Protein AF-A0A9X1QPL6-F1 (afdb_monomer)

Solvent-accessible surface area (backbone atoms only — not comparable to full-atom values): 7228 Å² total; per-residue (Å²): 134,82,86,78,67,77,72,58,83,89,68,52,72,33,85,34,49,55,38,22,62,96,72,79,28,60,92,49,69,92,32,52,42,85,32,49,53,72,58,42,68,72,44,57,81,43,55,43,70,58,45,50,52,52,49,55,53,51,51,54,52,49,47,67,75,50,61,76,77,76,73,78,67,79,74,77,66,75,72,70,79,78,70,79,81,77,67,82,82,49,73,66,57,54,50,50,53,51,51,52,51,51,52,51,54,55,51,53,55,59,59,63,75,75,110

Nearest PDB structures (foldseek):
  8f43-assembly1_A  TM=8.293E-01  e=3.518E-01  Geobacillus stearothermophilus
  6ghc-assembly1_A  TM=6.033E-01  e=1.223E-01  Escherichia coli K-12
  4h9d-assembly1_A  TM=7.387E-01  e=3.278E-01  Geobacter metallireducens GS-15
  5vgb-assembly1_A  TM=7.518E-01  e=5.760E-01  Neisseria meningitidis
  4h9d-assembly1_B  TM=6.932E-01  e=5.760E-01  Geobacter metallireducens GS-15

Organism: NCBI:txid2904799

Foldseek 3Di:
DDPPPPPDPQFDWDKAFLADVVRVTDPPPVRIDTHGPVLRVVCDNDGNVVNVVVVVVVVVVVCVVDPPPPPPDCPVPPPPPPPPPPDPDDVVNVVVVVVVVVVVVVVVVVVVVPD

Radius of gyration: 37.54 Å; Cα contacts (8 Å, |Δi|>4): 63; chains: 1; bounding box: 50×51×100 Å

Secondary structure (DSSP, 8-state):
--S-SPPPGGG--EEEESS-GGGT----GGGEEEE-HHHHHHHTT--HHHHHHHHHHHHHHHHHHS-------GGGSTTSS-----PPPPHHHHHHHHHHHHHHHHHHHHHHS--

Structure (mmCIF, N/CA/C/O backbone):
data_AF-A0A9X1QPL6-F1
#
_entry.id   AF-A0A9X1QPL6-F1
#
loop_
_atom_site.group_PDB
_atom_site.id
_atom_site.type_symbol
_atom_site.label_atom_id
_atom_site.label_alt_id
_atom_site.label_comp_id
_atom_site.label_asym_id
_atom_site.label_entity_id
_atom_site.label_seq_id
_atom_site.pdbx_PDB_ins_code
_atom_site.Cartn_x
_atom_site.Cartn_y
_atom_site.Cartn_z
_atom_site.occupancy
_atom_site.B_iso_or_equiv
_atom_site.auth_seq_id
_atom_site.auth_comp_id
_atom_site.auth_asym_id
_atom_site.auth_atom_id
_atom_site.pdbx_PDB_model_num
ATOM 1 N N . MET A 1 1 ? 13.277 -20.770 -3.927 1.00 46.75 1 MET A N 1
ATOM 2 C CA . MET A 1 1 ? 12.850 -19.835 -2.866 1.00 46.75 1 MET A CA 1
ATOM 3 C C . MET A 1 1 ? 12.877 -20.621 -1.574 1.00 46.75 1 MET A C 1
ATOM 5 O O . MET A 1 1 ? 12.157 -21.607 -1.493 1.00 46.75 1 MET A O 1
ATOM 9 N N . ASP A 1 2 ? 13.731 -20.244 -0.627 1.00 46.81 2 ASP A N 1
ATOM 10 C CA . ASP A 1 2 ? 13.851 -20.953 0.649 1.00 46.81 2 ASP A CA 1
ATOM 11 C C . ASP A 1 2 ? 12.801 -20.429 1.629 1.00 46.81 2 ASP A C 1
ATOM 13 O O . ASP A 1 2 ? 12.872 -19.295 2.098 1.00 46.81 2 ASP A O 1
ATOM 17 N N . PHE A 1 3 ? 11.798 -21.256 1.922 1.00 60.53 3 PHE A N 1
ATOM 18 C CA . PHE A 1 3 ? 10.718 -20.936 2.865 1.00 60.53 3 PHE A CA 1
ATOM 19 C C . PHE A 1 3 ? 11.082 -21.258 4.328 1.00 60.53 3 PHE A C 1
ATOM 21 O O . PHE A 1 3 ? 10.282 -21.039 5.233 1.00 60.53 3 PHE A O 1
ATOM 28 N N . THR A 1 4 ? 12.286 -21.781 4.566 1.00 63.56 4 THR A N 1
ATOM 29 C CA . THR A 1 4 ? 12.785 -22.269 5.861 1.00 63.56 4 THR A CA 1
ATOM 30 C C . THR A 1 4 ? 13.563 -21.226 6.660 1.00 63.56 4 THR A C 1
ATOM 32 O O . THR A 1 4 ? 13.718 -21.380 7.872 1.00 63.56 4 THR A O 1
ATOM 35 N N . SER A 1 5 ? 14.030 -20.136 6.041 1.00 63.16 5 SER A N 1
ATOM 36 C CA . SER A 1 5 ? 14.654 -19.044 6.791 1.00 63.16 5 SER A CA 1
ATOM 37 C C . SER A 1 5 ? 13.565 -18.246 7.508 1.00 63.16 5 SER A C 1
ATOM 39 O O . SER A 1 5 ? 12.788 -17.540 6.862 1.00 63.16 5 SER A O 1
ATOM 41 N N . GLY A 1 6 ? 13.483 -18.361 8.836 1.00 58.50 6 GLY A N 1
ATOM 42 C CA . GLY A 1 6 ? 12.520 -17.610 9.640 1.00 58.50 6 GLY A CA 1
ATOM 43 C C . GLY A 1 6 ? 12.533 -16.126 9.265 1.00 58.50 6 GLY A C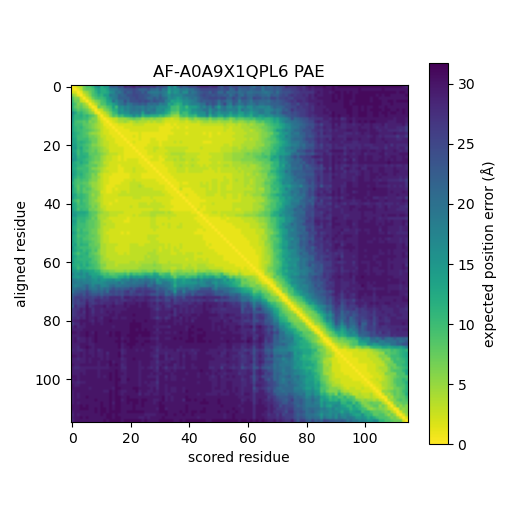 1
ATOM 44 O O . GLY A 1 6 ? 13.573 -15.469 9.338 1.00 58.50 6 GLY A O 1
ATOM 45 N N . ALA A 1 7 ? 11.383 -15.605 8.826 1.00 58.59 7 ALA A N 1
ATOM 46 C CA . ALA A 1 7 ? 11.264 -14.215 8.409 1.00 58.59 7 ALA A CA 1
ATOM 47 C C . ALA A 1 7 ? 11.793 -13.293 9.518 1.00 58.59 7 ALA A C 1
ATOM 49 O O . ALA A 1 7 ? 11.344 -13.369 10.669 1.00 58.59 7 ALA A O 1
ATOM 50 N N . ARG A 1 8 ? 12.737 -12.401 9.180 1.00 62.06 8 ARG A N 1
ATOM 51 C CA . ARG A 1 8 ? 13.176 -11.338 10.098 1.00 62.06 8 ARG A CA 1
ATOM 52 C C . ARG A 1 8 ? 11.915 -10.627 10.608 1.00 62.06 8 ARG A C 1
ATOM 54 O O . ARG A 1 8 ? 11.070 -10.250 9.800 1.00 62.06 8 ARG A O 1
ATOM 61 N N . LYS A 1 9 ? 11.754 -10.466 11.933 1.00 58.47 9 LYS A N 1
ATOM 62 C CA . LYS A 1 9 ? 10.509 -9.960 12.570 1.00 58.47 9 LYS A CA 1
ATOM 63 C C . LYS A 1 9 ? 9.963 -8.676 11.922 1.00 58.47 9 LYS A C 1
ATOM 65 O O . LYS A 1 9 ? 8.756 -8.482 11.876 1.00 58.47 9 LYS A O 1
ATOM 70 N N . THR A 1 10 ? 10.846 -7.837 11.387 1.00 61.78 10 THR A N 1
ATOM 71 C CA . THR A 1 10 ? 10.550 -6.570 10.705 1.00 61.78 10 THR A CA 1
ATOM 72 C C . THR A 1 10 ? 9.986 -6.704 9.284 1.00 61.78 10 THR A C 1
ATOM 74 O O . THR A 1 10 ? 9.584 -5.701 8.701 1.00 61.78 10 THR A O 1
ATOM 77 N N . GLN A 1 11 ? 9.940 -7.910 8.717 1.00 71.56 11 GLN A N 1
ATOM 78 C CA . GLN A 1 11 ? 9.490 -8.174 7.345 1.00 71.56 11 GLN A CA 1
ATOM 79 C C . GLN A 1 11 ? 8.248 -9.069 7.272 1.00 71.56 11 GLN A C 1
ATOM 81 O O . GLN A 1 11 ? 7.868 -9.495 6.183 1.00 71.56 11 GLN A O 1
ATOM 86 N N . LYS A 1 12 ? 7.594 -9.356 8.406 1.00 83.62 12 LYS A N 1
ATOM 87 C CA . LYS A 1 12 ? 6.339 -10.115 8.385 1.00 83.62 12 LYS A CA 1
ATOM 88 C C . LYS A 1 12 ? 5.278 -9.338 7.592 1.00 83.62 12 LYS A C 1
ATOM 90 O O . LYS A 1 12 ? 5.107 -8.147 7.858 1.00 83.62 12 LYS A O 1
ATOM 95 N N . PRO A 1 13 ? 4.581 -9.965 6.631 1.00 89.81 13 PRO A N 1
ATOM 96 C CA . PRO A 1 13 ? 3.507 -9.304 5.907 1.00 89.81 13 PRO A CA 1
ATOM 97 C C . PRO A 1 13 ? 2.380 -8.918 6.872 1.00 89.81 13 PRO A C 1
ATOM 99 O O . PRO A 1 13 ? 2.106 -9.607 7.852 1.00 89.81 13 PRO A O 1
ATOM 102 N N . THR A 1 14 ? 1.746 -7.790 6.588 1.00 93.31 14 THR A N 1
ATOM 103 C CA . THR A 1 14 ? 0.582 -7.259 7.303 1.00 93.31 14 THR A CA 1
ATOM 104 C C . THR A 1 14 ? -0.642 -7.320 6.406 1.00 93.31 14 THR A C 1
ATOM 106 O O . THR A 1 14 ? -0.509 -7.338 5.182 1.00 93.31 14 THR A O 1
ATOM 109 N N . ILE A 1 15 ? -1.823 -7.323 7.016 1.00 95.12 15 ILE A N 1
ATOM 110 C CA . ILE A 1 15 ? -3.088 -7.192 6.299 1.00 95.12 15 ILE A CA 1
ATOM 111 C C . ILE A 1 15 ? -3.362 -5.700 6.089 1.00 95.12 15 ILE A C 1
ATOM 113 O O . ILE A 1 15 ? -3.232 -4.897 7.016 1.00 95.12 15 ILE A O 1
ATOM 117 N N . GLU A 1 16 ? -3.697 -5.329 4.862 1.00 95.12 16 GLU A N 1
ATOM 118 C CA . GLU A 1 16 ? -4.096 -3.984 4.465 1.00 95.12 16 GLU A CA 1
ATOM 119 C C . GLU A 1 16 ? -5.504 -4.027 3.874 1.00 95.12 16 GLU A C 1
ATOM 121 O O . GLU A 1 16 ? -5.835 -4.941 3.120 1.00 95.12 16 GLU A O 1
ATOM 126 N N . HIS A 1 17 ? -6.315 -3.021 4.195 1.00 97.25 17 HIS A N 1
ATOM 127 C CA . HIS A 1 17 ? -7.634 -2.832 3.603 1.00 97.25 17 HIS A CA 1
ATOM 128 C C . HIS A 1 17 ? -7.541 -1.965 2.341 1.00 97.25 17 HIS A C 1
ATOM 130 O O . HIS A 1 17 ? -7.056 -0.832 2.418 1.00 97.25 17 HIS A O 1
ATOM 136 N N . LEU A 1 18 ? -8.039 -2.454 1.199 1.00 94.88 18 LEU A N 1
ATOM 137 C CA . LEU A 1 18 ? -8.073 -1.707 -0.068 1.00 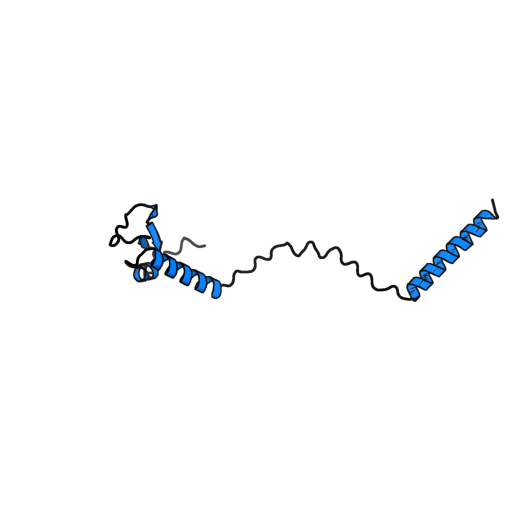94.88 18 LEU A CA 1
ATOM 138 C C . LEU A 1 18 ? -8.853 -0.397 0.086 1.00 94.88 18 LEU A C 1
ATOM 140 O O . LEU A 1 18 ? -8.356 0.660 -0.303 1.00 94.88 18 LEU A O 1
ATOM 144 N N . GLN A 1 19 ? -10.030 -0.476 0.700 1.00 96.69 19 GLN A N 1
ATOM 145 C CA . GLN A 1 19 ? -10.788 0.644 1.240 1.00 96.69 19 GLN A CA 1
ATOM 146 C C . GLN A 1 19 ? -10.591 0.662 2.763 1.00 96.69 19 GLN A C 1
ATOM 148 O O . GLN A 1 19 ? -10.902 -0.339 3.410 1.00 96.69 19 GLN A O 1
ATOM 153 N N . PRO A 1 20 ? -10.055 1.740 3.360 1.00 96.06 20 PRO A N 1
ATOM 154 C CA . PRO A 1 20 ? -9.833 1.794 4.804 1.00 96.06 20 PRO A CA 1
ATOM 155 C C . PRO A 1 20 ? -11.158 1.832 5.577 1.00 96.06 20 PRO A C 1
ATOM 157 O O . PRO A 1 20 ? -12.152 2.368 5.093 1.00 96.06 20 PRO A O 1
ATOM 160 N N . LYS A 1 21 ? -11.162 1.303 6.807 1.00 95.44 21 LYS A N 1
ATOM 161 C CA . LYS A 1 21 ? -12.363 1.259 7.664 1.00 95.44 21 LYS A CA 1
ATOM 162 C C . LYS A 1 21 ? -12.923 2.639 8.002 1.00 95.44 21 LYS A C 1
ATOM 164 O O . LYS A 1 21 ? -14.127 2.784 8.149 1.00 95.44 21 LYS A O 1
ATOM 169 N N . SER A 1 22 ? -12.057 3.646 8.106 1.00 95.81 22 SER A N 1
ATOM 170 C CA . SER A 1 22 ? -12.454 5.042 8.325 1.00 95.81 22 SER A CA 1
ATOM 171 C C . SER A 1 22 ? -13.197 5.660 7.138 1.00 95.81 22 SER A C 1
ATOM 173 O O . SER A 1 22 ? -13.813 6.708 7.299 1.00 95.81 22 SER A O 1
ATOM 175 N N . LEU A 1 23 ? -13.161 5.013 5.969 1.00 95.88 23 LEU A N 1
ATOM 176 C CA . LEU A 1 23 ? -13.907 5.377 4.766 1.00 95.88 23 LEU A CA 1
ATOM 177 C C . LEU A 1 23 ? -14.852 4.232 4.354 1.00 95.88 23 LEU A C 1
ATOM 179 O O . LEU A 1 23 ? -14.897 3.858 3.182 1.00 95.88 23 LEU A O 1
ATOM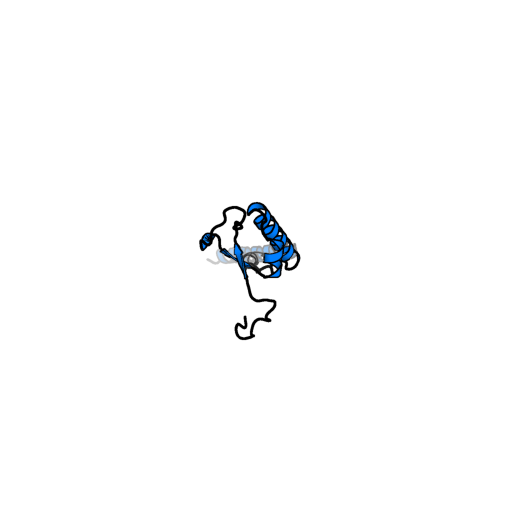 183 N N . ASP A 1 24 ? -15.532 3.624 5.327 1.00 95.81 24 ASP A N 1
ATOM 184 C CA . ASP A 1 24 ? -16.549 2.577 5.130 1.00 95.81 24 ASP A CA 1
ATOM 185 C C . ASP A 1 24 ? -16.035 1.247 4.544 1.00 95.81 24 ASP A C 1
ATOM 187 O O . ASP A 1 24 ? -16.791 0.429 4.019 1.00 95.81 24 ASP A O 1
ATOM 191 N N . GLY A 1 25 ? -14.730 0.986 4.644 1.00 95.31 25 GLY A N 1
ATOM 192 C CA . GLY A 1 25 ? -14.151 -0.308 4.295 1.00 95.31 25 GLY A CA 1
ATOM 193 C C . GLY A 1 25 ? -14.544 -1.428 5.265 1.00 95.31 25 GLY A C 1
ATOM 194 O O . GLY A 1 25 ? -14.564 -1.236 6.480 1.00 95.31 25 GLY A O 1
ATOM 195 N N . THR A 1 26 ? -14.785 -2.632 4.742 1.00 96.62 26 THR A N 1
ATOM 196 C CA . THR A 1 26 ? -15.185 -3.812 5.531 1.00 96.62 26 THR A CA 1
ATOM 197 C C . THR A 1 26 ? -14.033 -4.802 5.733 1.00 96.62 26 THR A C 1
ATOM 199 O O . THR A 1 26 ? -13.003 -4.723 5.065 1.00 96.62 26 THR A O 1
ATOM 202 N N . ASP A 1 27 ? -14.209 -5.777 6.629 1.00 97.00 27 ASP A N 1
ATOM 203 C C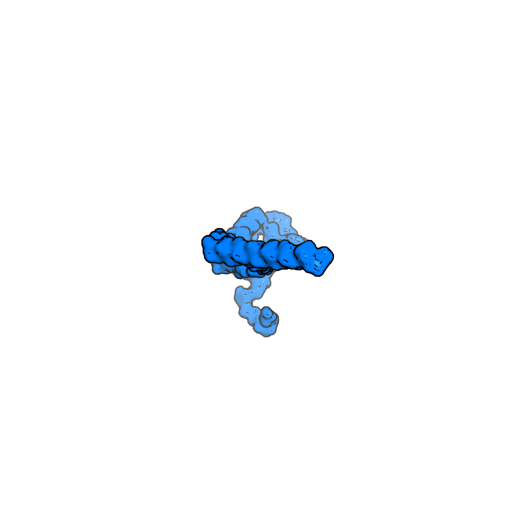A . ASP A 1 27 ? -13.292 -6.921 6.786 1.00 97.00 27 ASP A CA 1
ATOM 204 C C . ASP A 1 27 ? -13.596 -8.076 5.808 1.00 97.00 27 ASP A C 1
ATOM 206 O O . ASP A 1 27 ? -13.154 -9.206 6.015 1.00 97.00 27 ASP A O 1
ATOM 210 N N . ALA A 1 28 ? -14.358 -7.816 4.740 1.00 97.50 28 ALA A N 1
ATOM 211 C CA . ALA A 1 28 ? -14.603 -8.803 3.696 1.00 97.50 28 ALA A CA 1
ATOM 212 C C . ALA A 1 28 ? -13.286 -9.188 3.009 1.00 97.50 28 ALA A C 1
ATOM 214 O O . ALA A 1 28 ? -12.444 -8.330 2.747 1.00 97.50 28 ALA A O 1
ATOM 215 N N . LEU A 1 29 ? -13.118 -10.472 2.677 1.00 97.00 29 LEU A N 1
ATOM 216 C CA . LEU A 1 29 ? -11.873 -11.007 2.113 1.00 97.00 29 LEU A CA 1
ATOM 217 C C . LEU A 1 29 ? -11.420 -10.256 0.848 1.00 97.00 29 LEU A C 1
ATOM 219 O O . LEU A 1 29 ? -10.234 -10.015 0.661 1.00 97.00 29 LEU A O 1
ATOM 223 N N . GLU A 1 30 ? -12.368 -9.832 0.017 1.00 96.38 30 GLU A N 1
ATOM 224 C CA . GLU A 1 30 ? -12.146 -9.025 -1.191 1.00 96.38 30 GLU A CA 1
ATOM 225 C C . GLU A 1 30 ? -11.580 -7.621 -0.933 1.00 96.38 30 GLU A C 1
ATOM 227 O O . GLU A 1 30 ? -10.968 -7.031 -1.823 1.00 96.38 30 GLU A O 1
ATOM 232 N N . ASN A 1 31 ? -11.745 -7.091 0.280 1.00 96.62 31 ASN A N 1
ATOM 233 C CA . ASN A 1 31 ? -11.160 -5.824 0.702 1.00 96.62 31 ASN A CA 1
ATOM 234 C C . ASN A 1 31 ? -9.780 -6.007 1.358 1.00 96.62 31 ASN A C 1
ATOM 236 O O . ASN A 1 31 ? -9.110 -5.015 1.635 1.00 96.62 31 ASN A O 1
ATOM 240 N N . LEU A 1 32 ? -9.337 -7.242 1.615 1.00 96.12 32 LEU A N 1
ATOM 241 C CA . LEU A 1 32 ? -8.100 -7.532 2.339 1.00 96.12 32 LEU A CA 1
ATOM 242 C C . LEU A 1 32 ? -6.986 -7.971 1.391 1.00 96.12 32 LEU A C 1
ATOM 244 O O . LEU A 1 32 ? -7.148 -8.869 0.568 1.00 96.12 32 LEU A O 1
ATOM 248 N N . VAL A 1 33 ? -5.808 -7.374 1.553 1.00 94.75 33 VAL A N 1
ATOM 249 C CA . 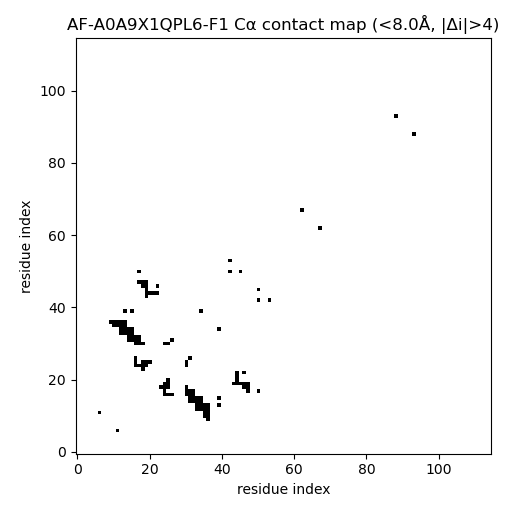VAL A 1 33 ? -4.608 -7.737 0.792 1.00 94.75 33 VAL A CA 1
ATOM 250 C C . VAL A 1 33 ? -3.381 -7.840 1.688 1.00 94.75 33 VAL A C 1
ATOM 252 O O . VAL A 1 33 ? -3.273 -7.187 2.726 1.00 94.75 33 VAL A O 1
ATOM 255 N N . LEU A 1 34 ? -2.417 -8.664 1.272 1.00 93.62 34 LEU A N 1
ATOM 256 C CA . LEU A 1 34 ? -1.121 -8.753 1.937 1.00 93.62 34 LEU A CA 1
ATOM 257 C C . LEU A 1 34 ? -0.230 -7.580 1.523 1.00 93.62 34 LEU A C 1
ATOM 259 O O . LEU A 1 34 ? -0.039 -7.303 0.339 1.00 93.62 34 LEU A O 1
ATOM 263 N N . CYS A 1 35 ? 0.360 -6.911 2.509 1.00 91.62 35 CYS A N 1
ATOM 264 C CA . CYS A 1 35 ? 1.192 -5.734 2.304 1.00 91.62 35 CYS A CA 1
ATOM 265 C C . CYS A 1 35 ? 2.378 -5.713 3.274 1.00 91.62 35 CYS A C 1
ATOM 267 O O . CYS A 1 35 ? 2.288 -6.163 4.415 1.00 91.62 35 CYS A O 1
ATOM 269 N N . HIS A 1 36 ? 3.512 -5.156 2.851 1.00 90.12 36 HIS A N 1
ATOM 270 C CA . HIS A 1 36 ? 4.656 -4.958 3.743 1.00 90.12 36 HIS A CA 1
ATOM 271 C C . HIS A 1 36 ? 4.313 -3.942 4.850 1.00 90.12 36 HIS A C 1
ATOM 273 O O . HIS A 1 36 ? 3.690 -2.926 4.531 1.00 90.12 36 HIS A O 1
ATOM 279 N N . PRO A 1 37 ? 4.803 -4.103 6.096 1.00 91.00 37 PRO A N 1
ATOM 280 C CA . PRO A 1 37 ? 4.479 -3.198 7.206 1.00 91.00 37 PRO A CA 1
ATOM 281 C C . PRO A 1 37 ? 4.729 -1.717 6.890 1.00 91.00 37 PRO A C 1
ATOM 283 O O . PRO A 1 37 ? 3.874 -0.860 7.107 1.00 91.00 37 PRO A O 1
ATOM 286 N N . GLY A 1 38 ? 5.892 -1.404 6.305 1.00 90.50 38 GLY A N 1
ATOM 287 C CA . GLY A 1 38 ? 6.239 -0.032 5.924 1.00 90.50 38 GLY A CA 1
ATOM 288 C C . GLY A 1 38 ? 5.397 0.508 4.765 1.00 90.50 38 GLY A C 1
ATOM 289 O O . GLY A 1 38 ? 5.087 1.696 4.726 1.00 90.50 38 GLY A O 1
ATOM 290 N N . CYS A 1 39 ? 4.985 -0.361 3.836 1.00 90.31 39 CYS A N 1
ATOM 291 C CA . CYS A 1 39 ? 4.091 0.024 2.746 1.00 90.31 39 CYS A CA 1
ATOM 292 C C . CYS A 1 39 ? 2.686 0.318 3.270 1.00 90.31 39 CYS A C 1
ATOM 294 O O . CYS A 1 39 ? 2.109 1.324 2.866 1.00 90.31 39 CYS A O 1
ATOM 296 N N . ASN A 1 40 ? 2.184 -0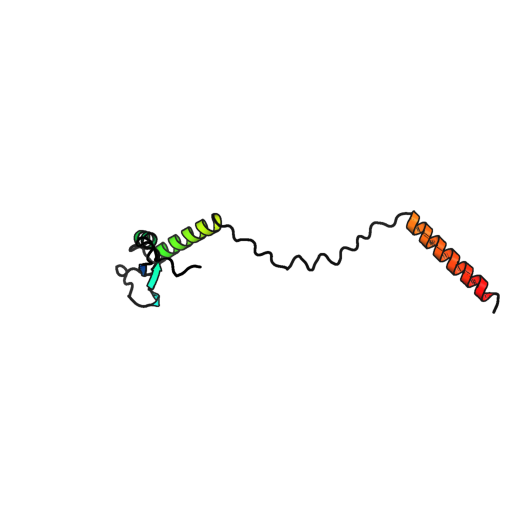.518 4.179 1.00 93.81 40 ASN A N 1
ATOM 297 C CA . ASN A 1 40 ? 0.878 -0.377 4.811 1.00 93.81 40 ASN A CA 1
ATOM 298 C C . ASN A 1 40 ? 0.798 0.931 5.615 1.00 93.81 40 ASN A C 1
ATOM 300 O O . ASN A 1 40 ? -0.095 1.741 5.390 1.00 93.81 40 ASN A O 1
ATOM 304 N N . LYS A 1 41 ? 1.830 1.234 6.418 1.00 92.44 41 LYS A N 1
ATOM 305 C CA . LYS A 1 41 ? 1.944 2.511 7.147 1.00 92.44 41 LYS A CA 1
ATOM 306 C C . LYS A 1 41 ? 1.895 3.745 6.233 1.00 92.44 41 LYS A C 1
ATOM 308 O O . LYS A 1 41 ? 1.355 4.771 6.624 1.00 92.44 41 LYS A O 1
ATOM 313 N N . GLN A 1 42 ? 2.471 3.668 5.031 1.00 92.50 42 GLN A N 1
ATOM 314 C CA . GLN A 1 42 ? 2.436 4.776 4.062 1.00 92.50 42 GLN A CA 1
ATOM 315 C C . GLN A 1 42 ? 1.071 4.934 3.378 1.00 92.50 42 GLN A C 1
ATOM 317 O O . GLN A 1 42 ? 0.712 6.050 2.999 1.00 92.50 42 GLN A O 1
ATOM 322 N N . LEU A 1 43 ? 0.351 3.825 3.172 1.00 94.38 43 LEU A N 1
ATOM 323 C CA . LEU A 1 43 ? -0.985 3.831 2.577 1.00 94.38 43 LEU A CA 1
ATOM 324 C C . LEU A 1 43 ? -2.007 4.385 3.572 1.00 94.38 43 LEU A C 1
ATOM 326 O O . LEU A 1 43 ? -2.753 5.287 3.206 1.00 94.38 43 LEU A O 1
ATOM 330 N N . GLY A 1 44 ? -1.990 3.897 4.816 1.00 93.06 44 GLY A N 1
ATOM 331 C CA . GLY A 1 44 ? -2.863 4.367 5.893 1.00 93.06 44 GLY A CA 1
ATOM 332 C C . GLY A 1 44 ? -4.336 4.447 5.477 1.00 93.06 44 GLY A C 1
ATOM 333 O O . GLY A 1 44 ? -4.844 3.569 4.771 1.00 93.06 44 GLY A O 1
ATOM 334 N N . ASP A 1 45 ? -4.974 5.552 5.857 1.00 95.50 45 ASP A N 1
ATOM 335 C CA . ASP A 1 45 ? -6.396 5.831 5.621 1.00 95.50 45 ASP A CA 1
ATOM 336 C C . ASP A 1 45 ? -6.665 6.598 4.321 1.00 95.50 45 ASP A C 1
ATOM 338 O O . ASP A 1 45 ? -7.703 7.232 4.149 1.00 95.50 45 ASP A O 1
ATOM 342 N N . ARG A 1 46 ? -5.728 6.546 3.371 1.00 96.06 46 ARG A N 1
ATOM 343 C CA . ARG A 1 46 ? -5.945 7.138 2.049 1.00 96.06 46 ARG A CA 1
ATOM 344 C C . ARG A 1 46 ? -7.108 6.447 1.326 1.00 96.06 46 ARG A C 1
ATOM 346 O O . ARG A 1 46 ? -7.281 5.231 1.478 1.00 96.06 46 ARG A O 1
ATOM 353 N N . PRO A 1 47 ? -7.853 7.178 0.485 1.00 96.12 47 PRO A N 1
ATOM 354 C CA . PRO A 1 47 ? -8.874 6.580 -0.358 1.00 96.12 47 PRO A CA 1
ATOM 355 C C . PRO A 1 47 ? -8.257 5.564 -1.329 1.00 96.12 47 PRO A C 1
ATOM 357 O O . PRO A 1 47 ? -7.066 5.608 -1.666 1.00 96.12 47 PRO A O 1
ATOM 360 N N . ARG A 1 48 ? -9.077 4.603 -1.760 1.00 95.19 48 ARG A N 1
ATOM 361 C CA . ARG A 1 48 ? -8.638 3.466 -2.578 1.00 95.19 48 ARG A CA 1
ATOM 362 C C . ARG A 1 48 ? -7.935 3.884 -3.870 1.00 95.19 48 ARG A C 1
ATOM 364 O O . ARG A 1 48 ? -6.913 3.293 -4.222 1.00 95.19 48 ARG A O 1
ATOM 371 N N . ASP A 1 49 ? -8.435 4.911 -4.548 1.00 95.81 49 ASP A N 1
ATOM 372 C CA . ASP A 1 49 ? -7.861 5.430 -5.792 1.00 95.81 49 ASP A CA 1
ATOM 373 C C . ASP A 1 49 ? -6.422 5.933 -5.587 1.00 95.81 49 ASP A C 1
ATOM 375 O O . ASP A 1 49 ? -5.515 5.659 -6.379 1.00 95.81 49 ASP A O 1
ATOM 379 N N . GLU A 1 50 ? -6.170 6.621 -4.477 1.00 96.06 50 GLU A N 1
ATOM 380 C CA . GLU A 1 50 ? -4.846 7.103 -4.124 1.00 96.06 50 GLU A CA 1
ATOM 381 C C . GLU A 1 50 ? -3.903 5.949 -3.766 1.00 96.06 50 GLU A C 1
ATOM 383 O O . GLU A 1 50 ? -2.748 5.920 -4.213 1.00 96.06 50 GLU A O 1
ATOM 388 N N . LYS A 1 51 ? -4.399 4.950 -3.027 1.00 95.31 51 LYS A N 1
ATOM 389 C CA . LYS A 1 51 ? -3.646 3.722 -2.737 1.00 95.31 51 LYS A CA 1
ATOM 390 C C . LYS A 1 51 ? -3.229 3.011 -4.027 1.00 95.31 51 LYS A C 1
ATOM 392 O O . LYS A 1 51 ? -2.064 2.632 -4.176 1.00 95.31 51 LYS A O 1
ATOM 397 N N . GLU A 1 52 ? -4.135 2.882 -4.992 1.00 94.25 52 GLU A N 1
ATOM 398 C CA . GLU A 1 52 ? -3.859 2.285 -6.304 1.00 94.25 52 GLU A CA 1
ATOM 399 C C . GLU A 1 52 ? -2.814 3.085 -7.096 1.00 94.25 52 GLU A C 1
ATOM 401 O O . GLU A 1 52 ? -1.851 2.502 -7.609 1.00 94.25 52 GLU A O 1
ATOM 406 N N . ARG A 1 53 ? -2.904 4.422 -7.110 1.00 95.69 53 ARG A N 1
ATOM 407 C CA . ARG A 1 53 ? -1.882 5.290 -7.730 1.00 95.69 53 ARG A CA 1
ATOM 408 C C . ARG A 1 53 ? -0.499 5.091 -7.109 1.00 95.69 53 ARG A C 1
ATOM 410 O O . ARG A 1 53 ? 0.504 5.047 -7.830 1.00 95.69 53 ARG A O 1
ATOM 417 N N . LEU A 1 54 ? -0.416 4.950 -5.785 1.00 93.62 54 LEU A N 1
ATOM 418 C CA . LEU A 1 54 ? 0.845 4.691 -5.083 1.00 93.62 54 LEU A CA 1
ATOM 419 C C . LEU A 1 54 ? 1.425 3.316 -5.438 1.00 93.62 54 LEU A C 1
ATOM 421 O O . LEU A 1 54 ? 2.633 3.211 -5.683 1.00 93.62 54 LEU A O 1
ATOM 425 N N . ARG A 1 55 ? 0.587 2.275 -5.526 1.00 91.75 55 ARG A N 1
ATOM 426 C CA . ARG A 1 55 ? 1.010 0.935 -5.970 1.00 91.75 55 ARG A CA 1
ATOM 427 C C . ARG A 1 55 ? 1.526 0.964 -7.408 1.00 91.75 55 ARG A C 1
ATOM 429 O O . ARG A 1 55 ? 2.642 0.508 -7.655 1.00 91.75 55 ARG A O 1
ATOM 436 N N . ALA A 1 56 ? 0.788 1.584 -8.328 1.00 93.69 56 ALA A N 1
ATOM 437 C CA . ALA A 1 56 ? 1.199 1.735 -9.723 1.00 93.69 56 ALA A CA 1
ATOM 438 C C . ALA A 1 56 ? 2.533 2.490 -9.852 1.00 93.69 56 ALA A C 1
ATOM 440 O O . ALA A 1 56 ? 3.413 2.096 -10.618 1.00 93.69 56 ALA A O 1
ATOM 441 N N . ARG A 1 57 ? 2.733 3.546 -9.054 1.00 93.88 57 ARG A N 1
ATOM 442 C CA . ARG A 1 57 ? 4.001 4.287 -9.006 1.00 93.88 57 ARG A CA 1
ATOM 443 C C . ARG A 1 57 ? 5.162 3.409 -8.532 1.00 93.88 57 ARG A C 1
ATOM 445 O O . ARG A 1 57 ? 6.244 3.486 -9.112 1.00 93.88 57 ARG A O 1
ATOM 452 N N . ARG A 1 58 ? 4.964 2.585 -7.496 1.00 91.31 58 ARG A N 1
ATOM 453 C CA . ARG A 1 58 ? 5.991 1.645 -7.007 1.00 91.31 58 ARG A CA 1
ATOM 454 C C . ARG A 1 58 ? 6.318 0.581 -8.054 1.00 91.31 58 ARG A C 1
ATOM 456 O O . ARG A 1 58 ? 7.496 0.371 -8.322 1.00 91.31 58 ARG A O 1
ATOM 463 N N . LEU A 1 59 ? 5.306 -0.004 -8.696 1.00 89.75 59 LEU A N 1
ATOM 464 C CA . LEU A 1 59 ? 5.484 -0.978 -9.778 1.00 89.75 59 LEU A CA 1
ATOM 465 C C . LEU A 1 59 ? 6.313 -0.401 -10.930 1.00 89.75 59 LEU A C 1
ATOM 467 O O . LEU A 1 59 ? 7.291 -1.013 -11.345 1.00 89.75 59 LEU A O 1
ATOM 471 N N . ARG A 1 60 ? 6.003 0.822 -11.378 1.00 91.06 60 ARG A N 1
ATOM 472 C CA . ARG A 1 60 ? 6.784 1.511 -12.420 1.00 91.06 60 ARG A CA 1
ATOM 473 C C . ARG A 1 60 ? 8.246 1.725 -12.019 1.00 91.06 60 ARG A C 1
ATOM 475 O O . ARG A 1 60 ? 9.138 1.568 -12.846 1.00 91.06 60 ARG A O 1
ATOM 482 N N . ARG A 1 61 ? 8.514 2.069 -10.752 1.00 90.12 61 ARG A N 1
ATOM 483 C CA . ARG A 1 61 ? 9.892 2.206 -10.243 1.00 90.12 61 ARG A CA 1
ATOM 484 C C . ARG A 1 61 ? 10.631 0.870 -10.257 1.00 90.12 61 ARG A C 1
ATOM 486 O O . ARG A 1 61 ? 11.775 0.839 -10.690 1.00 90.12 61 ARG A O 1
ATOM 493 N N . MET A 1 62 ? 9.966 -0.207 -9.839 1.00 84.94 62 MET A N 1
ATOM 494 C CA . MET A 1 62 ? 10.536 -1.558 -9.841 1.00 84.94 62 MET A CA 1
ATOM 495 C C . MET A 1 62 ? 10.831 -2.056 -11.259 1.00 84.94 62 MET A C 1
ATOM 497 O O . MET A 1 62 ? 11.899 -2.607 -11.490 1.00 84.94 62 MET A O 1
ATOM 501 N N . GLN A 1 63 ? 9.932 -1.813 -12.216 1.00 87.00 63 GLN A N 1
ATOM 502 C CA . GLN A 1 63 ? 10.145 -2.146 -13.631 1.00 87.00 63 GLN A CA 1
ATOM 503 C C . GLN A 1 63 ? 11.307 -1.360 -14.247 1.00 87.00 63 GLN A C 1
ATOM 505 O O . GLN A 1 63 ? 12.032 -1.879 -15.089 1.00 87.00 63 GLN A O 1
ATOM 510 N N . LYS A 1 64 ? 11.503 -0.103 -13.828 1.00 86.19 64 LYS A N 1
ATOM 511 C CA . LYS A 1 64 ? 12.648 0.700 -14.271 1.00 86.19 64 LYS A CA 1
ATOM 512 C C . LYS A 1 64 ? 13.968 0.193 -13.681 1.00 86.19 64 LYS A C 1
ATOM 514 O O . LYS A 1 64 ? 14.978 0.232 -14.371 1.00 86.19 64 LYS A O 1
ATOM 519 N N . SER A 1 65 ? 13.978 -0.231 -12.415 1.00 83.81 65 SER A N 1
ATOM 520 C CA . SER A 1 65 ? 15.196 -0.707 -11.742 1.00 83.81 65 SER A CA 1
ATOM 521 C C . SER A 1 65 ? 15.573 -2.140 -12.114 1.00 83.81 65 SER A C 1
ATOM 523 O O . SER A 1 65 ? 16.753 -2.452 -12.184 1.00 83.81 65 SER A O 1
ATOM 525 N N . ASN A 1 66 ? 14.580 -2.995 -12.347 1.00 80.62 66 ASN A N 1
ATOM 526 C CA . ASN A 1 66 ? 14.747 -4.352 -12.846 1.00 80.62 66 ASN A CA 1
ATOM 527 C C . ASN A 1 66 ? 14.134 -4.398 -14.243 1.00 80.62 66 ASN A C 1
ATOM 529 O O . ASN A 1 66 ? 12.942 -4.711 -14.356 1.00 80.62 66 ASN A O 1
ATOM 533 N N . PRO A 1 67 ? 14.899 -4.046 -15.296 1.00 72.00 67 PRO A N 1
ATOM 534 C CA . PRO A 1 67 ? 14.400 -4.220 -16.647 1.00 72.00 67 PRO A CA 1
ATOM 535 C C . PRO A 1 67 ? 13.978 -5.684 -16.804 1.00 72.00 67 PRO A C 1
ATOM 537 O O . PRO A 1 67 ? 14.672 -6.570 -16.290 1.00 72.00 67 PRO A O 1
ATOM 540 N N . PRO A 1 68 ? 12.833 -5.960 -17.452 1.00 70.81 68 PRO A N 1
ATOM 541 C CA . PRO A 1 68 ? 12.430 -7.331 -17.692 1.00 70.81 68 PRO A CA 1
ATOM 542 C C . PRO A 1 68 ? 13.589 -8.028 -18.397 1.00 70.81 68 PRO A C 1
ATOM 544 O O . PRO A 1 68 ? 14.057 -7.557 -19.436 1.00 70.81 68 PRO A O 1
ATOM 547 N N . VAL A 1 69 ? 14.080 -9.118 -17.803 1.00 66.44 69 VAL A N 1
ATOM 548 C CA . VAL A 1 69 ? 15.002 -10.020 -18.489 1.00 66.44 69 VAL A CA 1
ATOM 549 C C . VAL A 1 69 ? 14.290 -10.378 -19.780 1.00 66.44 69 VAL A C 1
ATOM 551 O O . VAL A 1 69 ? 13.193 -10.937 -19.732 1.00 66.44 69 VAL A O 1
ATOM 554 N N . ALA A 1 70 ? 14.849 -9.955 -20.914 1.00 63.22 70 ALA A N 1
ATOM 555 C CA . ALA A 1 70 ? 14.305 -10.293 -22.211 1.00 63.22 70 ALA A CA 1
ATOM 556 C C . ALA A 1 70 ? 14.339 -11.816 -22.294 1.00 63.22 70 ALA A C 1
ATOM 558 O O . ALA A 1 70 ? 15.386 -12.414 -22.531 1.00 63.22 70 ALA A O 1
ATOM 559 N N . ILE A 1 71 ? 13.199 -12.446 -22.019 1.00 61.81 71 ILE A N 1
ATOM 560 C CA . ILE A 1 71 ? 12.992 -13.848 -22.321 1.00 61.81 71 ILE A CA 1
ATOM 561 C C . ILE A 1 71 ? 13.118 -13.868 -23.834 1.00 61.81 71 ILE A C 1
ATOM 563 O O . ILE A 1 71 ? 12.248 -13.336 -24.525 1.00 61.81 71 ILE A O 1
ATOM 567 N N . ALA A 1 72 ? 14.263 -14.335 -24.332 1.00 55.78 72 ALA A N 1
ATOM 568 C CA . ALA A 1 72 ? 14.501 -14.456 -25.753 1.00 55.78 72 ALA A CA 1
ATOM 569 C C . ALA A 1 72 ? 13.367 -15.320 -26.299 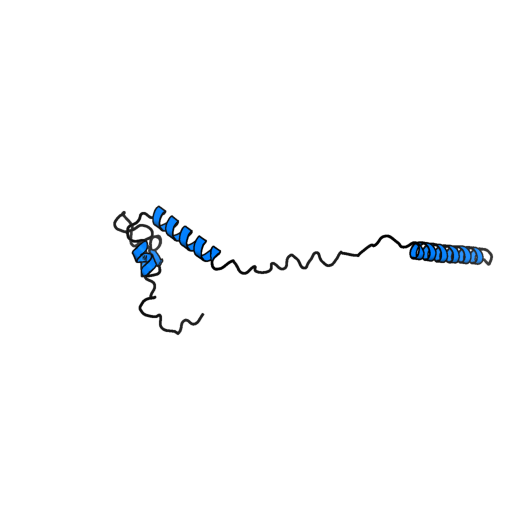1.00 55.78 72 ALA A C 1
ATOM 571 O O . ALA A 1 72 ? 13.323 -16.529 -26.078 1.00 55.78 72 ALA A O 1
ATOM 572 N N . THR A 1 73 ? 12.393 -14.684 -26.942 1.00 56.03 73 THR A N 1
ATOM 573 C CA . THR A 1 73 ? 11.365 -15.405 -27.664 1.00 56.03 73 THR A CA 1
ATOM 574 C C . THR A 1 73 ? 12.100 -16.158 -28.773 1.00 56.03 73 THR A C 1
ATOM 576 O O . THR A 1 73 ? 12.834 -15.534 -29.546 1.00 56.03 73 THR A O 1
ATOM 579 N N . PRO A 1 74 ? 11.950 -17.489 -28.896 1.00 53.00 74 PRO A N 1
ATOM 580 C CA . PRO A 1 74 ? 12.637 -18.271 -29.927 1.00 53.00 74 PRO A CA 1
ATOM 581 C C . PRO A 1 74 ? 12.107 -17.988 -31.349 1.00 53.00 74 PRO A C 1
ATOM 583 O O . PRO A 1 74 ? 12.302 -18.778 -32.265 1.00 53.00 74 PRO A O 1
ATOM 586 N N . ALA A 1 75 ? 11.451 -16.847 -31.578 1.00 54.56 75 ALA A N 1
ATOM 587 C CA . ALA A 1 75 ? 10.865 -16.481 -32.860 1.00 54.56 75 ALA A CA 1
ATOM 588 C C . ALA A 1 75 ? 11.910 -16.042 -33.904 1.00 54.56 75 ALA A C 1
ATOM 590 O O . ALA A 1 75 ? 11.601 -15.999 -35.090 1.00 54.56 75 ALA A O 1
ATOM 591 N N . LYS A 1 76 ? 13.158 -15.750 -33.503 1.00 48.28 76 LYS A N 1
ATOM 592 C CA . LYS A 1 76 ? 14.215 -15.289 -34.427 1.00 48.28 76 LYS A CA 1
ATOM 593 C C . LYS A 1 76 ? 15.144 -16.397 -34.947 1.00 48.28 76 LYS A C 1
ATOM 595 O O . LYS A 1 76 ? 16.124 -16.091 -35.615 1.00 48.28 76 LYS A O 1
ATOM 600 N N . ALA A 1 77 ? 14.843 -17.668 -34.670 1.00 47.31 77 ALA A N 1
ATOM 601 C CA . ALA A 1 77 ? 15.585 -18.804 -35.230 1.00 47.31 77 ALA A CA 1
ATOM 602 C C . ALA A 1 77 ? 15.008 -19.310 -36.569 1.00 47.31 77 ALA A C 1
ATOM 604 O O . ALA A 1 77 ? 15.723 -19.937 -37.343 1.00 47.31 77 ALA A O 1
ATOM 605 N N . ALA A 1 78 ? 13.743 -19.007 -36.888 1.00 49.84 78 ALA A N 1
ATOM 606 C CA . ALA A 1 78 ? 13.081 -19.542 -38.084 1.00 49.84 78 ALA A CA 1
ATOM 607 C C . ALA A 1 78 ? 13.443 -18.809 -39.393 1.00 49.84 78 ALA A C 1
ATOM 609 O O . ALA A 1 78 ? 13.296 -19.371 -40.474 1.00 49.84 78 ALA A O 1
ATOM 610 N N . SER A 1 79 ? 13.946 -17.572 -39.327 1.00 52.25 79 SER A N 1
ATOM 611 C CA . SER A 1 79 ? 14.228 -16.766 -40.529 1.00 52.25 79 SER A CA 1
ATOM 612 C C . SER A 1 79 ? 15.666 -16.881 -41.046 1.00 52.25 79 SER A C 1
ATOM 614 O O . SER A 1 79 ? 15.987 -16.290 -42.072 1.00 52.25 79 SER A O 1
ATOM 616 N N . ALA A 1 80 ? 16.542 -17.628 -40.367 1.00 50.09 80 ALA A N 1
ATOM 617 C CA . ALA A 1 80 ? 17.954 -17.739 -40.745 1.00 50.09 80 ALA A CA 1
ATOM 618 C C . ALA A 1 80 ? 18.246 -18.835 -41.792 1.00 50.09 80 ALA A C 1
ATOM 620 O O . ALA A 1 80 ? 19.382 -18.949 -42.241 1.00 50.09 80 ALA A O 1
ATOM 621 N N . ILE A 1 81 ? 17.251 -19.636 -42.195 1.00 52.97 81 ILE A N 1
ATOM 622 C CA . ILE A 1 81 ? 17.478 -20.801 -43.073 1.00 52.97 81 ILE A CA 1
ATOM 623 C C . ILE A 1 81 ? 17.414 -20.437 -44.570 1.00 52.97 81 ILE A C 1
ATOM 625 O O . ILE A 1 81 ? 17.956 -21.160 -45.399 1.00 52.97 81 ILE A O 1
ATOM 629 N N . ILE A 1 82 ? 16.838 -19.289 -44.947 1.00 51.31 82 ILE A N 1
ATOM 630 C CA . ILE A 1 82 ? 16.681 -18.899 -46.361 1.00 51.31 82 ILE A CA 1
ATOM 631 C C . ILE A 1 82 ? 17.389 -17.569 -46.625 1.00 51.31 82 ILE A C 1
ATOM 633 O O . ILE A 1 82 ? 16.786 -16.556 -46.957 1.00 51.31 82 ILE A O 1
ATOM 637 N N . ALA A 1 83 ? 18.706 -17.568 -46.460 1.00 46.66 83 ALA A N 1
ATOM 638 C CA . ALA A 1 83 ? 19.568 -16.561 -47.065 1.00 46.66 83 ALA A CA 1
ATOM 639 C C . ALA A 1 83 ? 20.583 -17.275 -47.959 1.00 46.66 83 ALA A C 1
ATOM 641 O O . ALA A 1 83 ? 21.786 -17.287 -47.699 1.00 46.66 83 ALA A O 1
ATOM 642 N N . THR A 1 84 ? 20.093 -17.907 -49.028 1.00 50.16 84 THR A N 1
ATOM 643 C CA . THR A 1 84 ? 20.949 -18.284 -50.152 1.00 50.16 84 THR A CA 1
ATOM 644 C C . THR A 1 84 ? 21.472 -16.996 -50.772 1.00 50.16 84 THR A C 1
ATOM 646 O O . THR A 1 84 ? 20.766 -16.287 -51.486 1.00 50.16 84 THR A O 1
ATOM 649 N N . ARG A 1 85 ? 22.717 -16.668 -50.434 1.00 48.81 85 ARG A N 1
ATOM 650 C CA . ARG A 1 85 ? 23.498 -15.559 -50.973 1.00 48.81 85 ARG A CA 1
ATOM 651 C C . ARG A 1 85 ? 23.690 -15.764 -52.480 1.00 48.81 85 ARG A C 1
ATOM 653 O O . ARG A 1 85 ? 24.709 -16.295 -52.906 1.00 48.81 85 ARG A O 1
ATOM 660 N N . SER A 1 86 ? 22.726 -15.344 -53.294 1.00 59.00 86 SER A N 1
ATOM 661 C CA . SER A 1 86 ? 22.911 -15.191 -54.737 1.00 59.00 86 SER A CA 1
ATOM 662 C C . SER A 1 86 ? 23.672 -13.888 -54.986 1.00 59.00 86 SER A C 1
ATOM 664 O O . SER A 1 86 ? 23.082 -12.827 -55.189 1.00 59.00 86 SER A O 1
ATOM 666 N N . GLY A 1 87 ? 25.001 -13.944 -54.894 1.00 64.56 87 GLY A N 1
ATOM 667 C CA . GLY A 1 87 ? 25.836 -12.882 -55.456 1.00 64.56 87 GLY A CA 1
ATOM 668 C C . GLY A 1 87 ? 25.641 -12.815 -56.978 1.00 64.56 87 GLY A C 1
ATOM 669 O O . GLY A 1 87 ? 25.317 -13.840 -57.584 1.00 64.56 87 GLY A O 1
ATOM 670 N N . PRO A 1 88 ? 25.815 -11.642 -57.612 1.00 66.19 88 PRO A N 1
ATOM 671 C CA . PRO A 1 88 ? 25.706 -11.533 -59.061 1.00 66.19 88 PRO A CA 1
ATOM 672 C C . PRO A 1 88 ? 26.730 -12.466 -59.730 1.00 66.19 88 PRO A C 1
ATOM 674 O O . PRO A 1 88 ? 27.872 -12.554 -59.261 1.00 66.19 88 PRO A O 1
ATOM 677 N N . PRO A 1 89 ? 26.341 -13.190 -60.794 1.00 67.50 89 PRO A N 1
ATOM 678 C CA . PRO A 1 89 ? 27.205 -14.175 -61.427 1.00 67.50 89 PRO A CA 1
ATOM 679 C C . PRO A 1 89 ? 28.467 -13.494 -61.961 1.00 67.50 89 PRO A C 1
ATOM 681 O O . PRO A 1 89 ? 28.405 -12.527 -62.720 1.00 67.50 89 PRO A O 1
ATOM 684 N N . ASN A 1 90 ? 29.633 -13.996 -61.556 1.00 79.44 90 ASN A N 1
ATOM 685 C CA . ASN A 1 90 ? 30.896 -13.536 -62.118 1.00 79.44 90 ASN A CA 1
ATOM 686 C C . ASN A 1 90 ? 31.009 -14.015 -63.580 1.00 79.44 90 ASN A C 1
ATOM 688 O O . ASN A 1 90 ? 30.535 -15.094 -63.941 1.00 79.44 90 ASN A O 1
ATOM 692 N N . TRP A 1 91 ? 31.655 -13.217 -64.433 1.00 77.81 91 TRP A N 1
ATOM 693 C CA . TRP A 1 91 ? 31.827 -13.517 -65.864 1.00 77.81 91 TRP A CA 1
ATOM 694 C C . TRP A 1 91 ? 32.467 -14.894 -66.113 1.00 77.81 91 TRP A C 1
ATOM 696 O O . TRP A 1 91 ? 32.182 -15.546 -67.113 1.00 77.81 91 TRP A O 1
ATOM 706 N N . ARG A 1 92 ? 33.275 -15.374 -65.159 1.00 76.50 92 ARG A N 1
ATOM 707 C CA . ARG A 1 92 ? 33.864 -16.717 -65.161 1.00 76.50 92 ARG A CA 1
ATOM 708 C C . ARG A 1 92 ? 32.817 -17.826 -65.066 1.00 76.50 92 ARG A C 1
ATOM 710 O O . ARG A 1 92 ? 32.916 -18.797 -65.805 1.00 76.50 92 ARG A O 1
ATOM 717 N N . SER A 1 93 ? 31.810 -17.683 -64.203 1.00 76.81 93 SER A N 1
ATOM 718 C CA . SER A 1 93 ? 30.719 -18.662 -64.093 1.00 76.81 93 SER A CA 1
ATOM 719 C C . SER A 1 93 ? 29.864 -18.672 -65.354 1.00 76.81 93 SER A C 1
ATOM 721 O O . SER A 1 93 ? 29.497 -19.740 -65.826 1.00 76.81 93 SER A O 1
ATOM 723 N N . ILE A 1 94 ? 29.608 -17.499 -65.943 1.00 79.50 94 ILE A N 1
ATOM 724 C CA . ILE A 1 94 ? 28.879 -17.398 -67.216 1.00 79.50 94 ILE A CA 1
ATOM 725 C C . ILE A 1 94 ? 29.667 -18.093 -68.335 1.00 79.50 94 ILE A C 1
ATOM 727 O O . ILE A 1 94 ? 29.100 -18.892 -69.074 1.00 79.50 94 ILE A O 1
ATOM 731 N N . ALA A 1 95 ? 30.980 -17.854 -68.424 1.00 82.56 95 ALA A N 1
ATOM 732 C CA . ALA A 1 95 ? 31.839 -18.497 -69.417 1.00 82.56 95 ALA A CA 1
ATOM 733 C C . ALA A 1 95 ? 31.892 -20.025 -69.248 1.00 82.56 95 ALA A C 1
ATOM 735 O O . ALA A 1 95 ? 31.823 -20.752 -70.235 1.00 82.56 95 ALA A O 1
ATOM 736 N N . LEU A 1 96 ? 31.961 -20.520 -68.008 1.00 83.00 96 LEU A N 1
ATOM 737 C CA . LEU A 1 96 ? 31.945 -21.958 -67.731 1.00 83.00 96 LEU A CA 1
ATOM 738 C C . LEU A 1 96 ? 30.605 -22.602 -68.102 1.00 83.00 96 LEU A C 1
ATOM 740 O O . LEU A 1 96 ? 30.609 -23.659 -68.723 1.00 83.00 96 LEU A O 1
ATOM 744 N N . ILE A 1 97 ? 29.475 -21.962 -67.785 1.00 83.00 97 ILE A N 1
ATOM 745 C CA . ILE A 1 97 ? 28.141 -22.454 -68.172 1.00 83.00 97 ILE A CA 1
ATOM 746 C C . ILE A 1 97 ? 27.983 -22.464 -69.700 1.00 83.00 97 ILE A C 1
ATOM 748 O O . ILE A 1 97 ? 27.448 -23.414 -70.265 1.00 83.00 97 ILE A O 1
ATOM 752 N N . ALA A 1 98 ? 28.471 -21.432 -70.390 1.00 80.81 98 ALA A N 1
ATOM 753 C CA . ALA A 1 98 ? 28.426 -21.389 -71.849 1.00 80.81 98 ALA A CA 1
ATOM 754 C C . ALA A 1 98 ? 29.277 -22.506 -72.480 1.00 80.81 98 ALA A C 1
ATOM 756 O O . ALA A 1 98 ? 28.832 -23.159 -73.423 1.00 80.81 98 ALA A O 1
ATOM 757 N N . LEU A 1 99 ? 30.471 -22.768 -71.935 1.00 83.12 99 LEU A N 1
ATOM 758 C CA . LEU A 1 99 ? 31.361 -23.826 -72.419 1.00 83.12 99 LEU A CA 1
ATOM 759 C C . LEU A 1 99 ? 30.754 -25.223 -72.218 1.00 83.12 99 LEU A C 1
ATOM 761 O O . LEU A 1 99 ? 30.822 -26.055 -73.122 1.00 83.12 99 LEU A O 1
ATOM 765 N N . THR A 1 100 ? 30.139 -25.485 -71.060 1.00 77.75 100 THR A N 1
ATOM 766 C CA . THR A 1 100 ? 29.517 -26.789 -70.782 1.00 77.75 100 THR A CA 1
ATOM 767 C C . THR A 1 100 ? 28.306 -27.042 -71.670 1.00 77.75 100 THR A C 1
ATOM 769 O O . THR A 1 100 ? 28.166 -28.143 -72.198 1.00 77.75 100 THR A O 1
ATOM 772 N N . LEU A 1 101 ? 27.469 -26.028 -71.907 1.00 81.69 101 LEU A N 1
ATOM 773 C CA . LEU A 1 101 ? 26.346 -26.144 -72.837 1.00 81.69 101 LEU A CA 1
ATOM 774 C C . LEU A 1 101 ? 26.825 -26.360 -74.276 1.00 81.69 101 LEU A C 1
ATOM 776 O O . LEU A 1 101 ? 26.304 -27.238 -74.960 1.00 81.69 101 LEU A O 1
ATOM 780 N N . ALA A 1 102 ? 27.847 -25.629 -74.725 1.00 77.19 102 ALA A N 1
ATOM 781 C CA . ALA A 1 102 ? 28.410 -25.810 -76.061 1.00 77.19 102 ALA A CA 1
ATOM 782 C C . ALA A 1 102 ? 28.960 -27.233 -76.268 1.00 77.19 102 ALA A C 1
ATOM 784 O O . ALA A 1 102 ? 28.684 -27.852 -77.294 1.00 77.19 102 ALA A O 1
ATOM 785 N N . ALA A 1 103 ? 29.669 -27.786 -75.278 1.00 74.69 103 ALA A N 1
ATOM 786 C CA . ALA A 1 103 ? 30.161 -29.162 -75.328 1.00 74.69 103 ALA A CA 1
ATOM 787 C C . ALA A 1 103 ?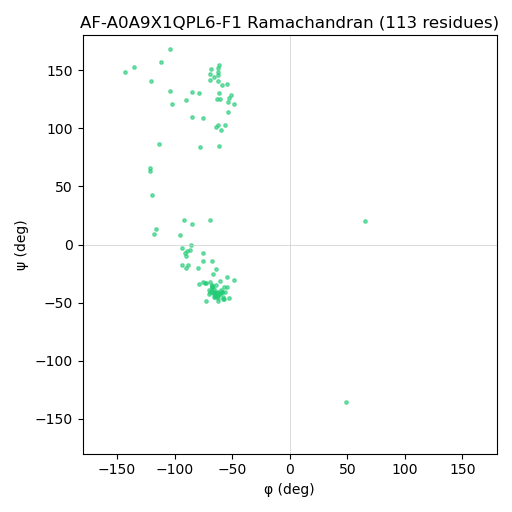 29.019 -30.195 -75.328 1.00 74.69 103 ALA A C 1
ATOM 789 O O . ALA A 1 103 ? 29.087 -31.185 -76.053 1.00 74.69 103 ALA A O 1
ATOM 790 N N . PHE A 1 104 ? 27.952 -29.954 -74.560 1.00 74.31 104 PHE A N 1
ATOM 791 C CA . PHE A 1 104 ? 26.794 -30.847 -74.504 1.00 74.31 104 PHE A CA 1
ATOM 792 C C . PHE A 1 104 ? 26.042 -30.893 -75.842 1.00 74.31 104 PHE A C 1
ATOM 794 O O . PHE A 1 104 ? 25.741 -31.976 -76.337 1.00 74.31 104 PHE A O 1
ATOM 801 N N . PHE A 1 105 ? 25.804 -29.741 -76.476 1.00 66.12 1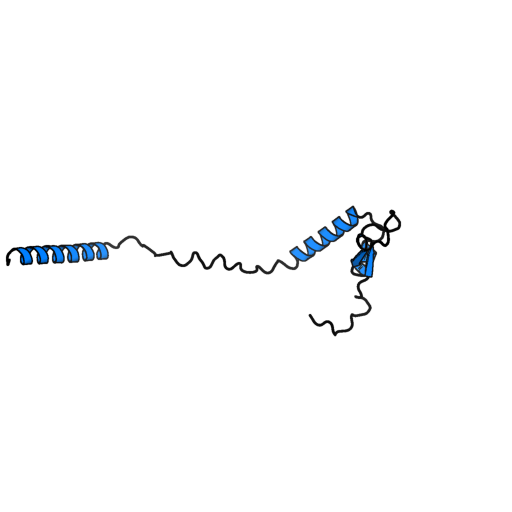05 PHE A N 1
ATOM 802 C CA . PHE A 1 105 ? 25.136 -29.681 -77.781 1.00 66.12 105 PHE A CA 1
ATOM 803 C C . PHE A 1 105 ? 26.022 -30.161 -78.940 1.00 66.12 105 PHE A C 1
ATOM 805 O O . PHE A 1 105 ? 25.508 -30.792 -79.863 1.00 66.12 105 PHE A O 1
ATOM 812 N N . ALA A 1 106 ? 27.340 -29.945 -78.882 1.00 65.94 106 ALA A N 1
ATOM 813 C CA . ALA A 1 106 ? 28.273 -30.528 -79.848 1.00 65.94 106 ALA A CA 1
ATOM 814 C C . ALA A 1 106 ? 28.375 -32.060 -79.708 1.00 65.94 106 ALA A C 1
ATOM 816 O O . ALA A 1 106 ? 28.465 -32.769 -80.704 1.00 65.94 106 ALA A O 1
ATOM 817 N N . GLY A 1 107 ? 28.307 -32.593 -78.484 1.00 58.88 107 GLY A N 1
ATOM 818 C CA . GLY A 1 107 ? 28.224 -34.038 -78.254 1.00 58.88 107 GLY A CA 1
ATOM 819 C C . GLY A 1 107 ? 26.903 -34.640 -78.744 1.00 58.88 107 GLY A C 1
ATOM 820 O O . GLY A 1 107 ? 26.894 -35.736 -79.305 1.00 58.88 107 GLY A O 1
ATOM 821 N N . LEU A 1 108 ? 25.794 -33.906 -78.598 1.00 59.12 108 LEU A N 1
ATOM 822 C CA . LEU A 1 108 ? 24.473 -34.345 -79.056 1.00 59.12 108 LEU A CA 1
ATOM 823 C C . LEU A 1 108 ? 24.372 -34.414 -80.591 1.00 59.12 108 LEU A C 1
ATOM 825 O O . LEU A 1 108 ? 23.704 -35.305 -81.113 1.00 59.12 108 LEU A O 1
ATOM 829 N N . SER A 1 109 ? 25.044 -33.514 -81.322 1.00 57.38 109 SER A N 1
ATOM 830 C CA . SER A 1 109 ? 25.035 -33.527 -82.793 1.00 57.38 109 SER A CA 1
ATOM 831 C C . SER A 1 109 ? 25.875 -34.664 -83.386 1.00 57.38 109 SER A C 1
ATOM 833 O O . SER A 1 109 ? 25.479 -35.245 -84.394 1.00 57.38 109 SER A O 1
ATOM 835 N N . ILE A 1 110 ? 26.977 -35.053 -82.735 1.00 56.91 110 ILE A N 1
ATOM 836 C CA . ILE A 1 110 ? 27.781 -36.220 -83.142 1.00 56.91 110 ILE A CA 1
ATOM 837 C C . ILE A 1 110 ? 26.990 -37.522 -82.919 1.00 56.91 110 ILE A C 1
ATOM 839 O O . ILE A 1 110 ? 27.058 -38.433 -83.742 1.00 56.91 110 ILE A O 1
ATOM 843 N N . GLY A 1 111 ? 26.181 -37.592 -81.856 1.00 55.34 111 GLY A N 1
ATOM 844 C CA . GLY A 1 111 ? 25.323 -38.745 -81.566 1.00 55.34 111 GLY A CA 1
ATOM 845 C C . GLY A 1 111 ? 24.193 -38.978 -82.578 1.00 55.34 111 GLY A C 1
ATOM 846 O O . GLY A 1 111 ? 23.764 -40.116 -82.739 1.00 55.34 111 GLY A O 1
ATOM 847 N N . GLN A 1 112 ? 23.730 -37.942 -83.290 1.00 56.00 112 GLN A N 1
ATOM 848 C CA . GLN A 1 112 ? 22.674 -38.076 -84.306 1.00 56.00 112 GLN A CA 1
ATOM 849 C C . GLN A 1 112 ? 23.182 -38.374 -85.727 1.00 56.00 112 GLN A C 1
ATOM 851 O O . GLN A 1 112 ? 22.372 -38.712 -86.582 1.00 56.00 112 GLN A O 1
ATOM 856 N N . MET A 1 113 ? 24.492 -38.296 -85.998 1.00 50.50 113 MET A N 1
ATOM 857 C CA . MET A 1 113 ? 25.066 -38.704 -87.296 1.00 50.50 113 MET A CA 1
ATOM 858 C C . MET A 1 113 ? 25.472 -40.189 -87.363 1.00 50.50 113 MET A C 1
ATOM 860 O O . MET A 1 113 ? 25.882 -40.650 -88.425 1.00 50.50 113 MET A O 1
ATOM 864 N N . LEU A 1 114 ? 25.383 -40.934 -86.256 1.00 53.91 114 LEU A N 1
ATOM 865 C CA . LEU A 1 114 ? 25.800 -42.344 -86.152 1.00 53.91 114 LEU A CA 1
ATOM 866 C C . LEU A 1 114 ? 24.641 -43.315 -85.862 1.00 53.91 114 LEU A C 1
ATOM 868 O O . LEU A 1 114 ? 24.898 -44.467 -85.511 1.00 53.91 114 LEU A O 1
ATOM 872 N N . SER A 1 115 ? 23.389 -42.866 -86.011 1.00 49.38 115 SER A N 1
ATOM 873 C CA . SER A 1 115 ? 22.194 -43.710 -85.886 1.00 49.38 115 SER A CA 1
ATOM 874 C C . SER A 1 115 ? 21.446 -43.869 -87.200 1.00 49.38 115 SER A C 1
ATOM 876 O O . SER A 1 115 ? 21.542 -42.966 -88.058 1.00 49.38 115 SER A O 1
#

Sequence (115 aa):
MDFTSGARKTQKPTIEHLQPKSLDGTDALENLVLCHPGCNKQLGDRPRDEKERLRARRLRRMQKSNPPVAIATPAKAASAIIATRSGPPNWRSIALIALTLAAFFAGLSIGQMLS

Mean predicted aligned error: 17.68 Å

pLDDT: mean 77.4, std 17.34, range [46.66, 97.5]

InterPro domains:
  IPR002711 HNH endonuclease [PF01844] (13-46)
  IPR003615 HNH nuclease [cd00085] (10-42)